Protein AF-A0A8T1U1Y7-F1 (afdb_monomer_lite)

Sequence (79 aa):
MTDKAVHEKDVLRDMLPQARQLLRHGHVIIWLKKQAARYAGAVKKEAKAFVSLLVYAKSAEEYDDAKGALLEKLGGAPL

Radius of gyration: 16.5 Å; chains: 1; bounding box: 26×32×41 Å

Organism: NCBI:txid29920

Structure (mmCIF, N/CA/C/O backbone):
data_AF-A0A8T1U1Y7-F1
#
_entry.id   AF-A0A8T1U1Y7-F1
#
loop_
_atom_site.group_PDB
_atom_site.id
_atom_site.type_symbol
_atom_site.label_atom_id
_atom_site.label_alt_id
_atom_site.label_comp_id
_atom_site.label_asym_id
_atom_site.label_entity_id
_atom_site.label_seq_id
_atom_site.pdbx_PDB_ins_code
_atom_site.Cartn_x
_atom_site.Cartn_y
_atom_site.Cartn_z
_atom_site.occupancy
_atom_site.B_iso_or_equiv
_atom_site.auth_seq_id
_atom_site.auth_comp_id
_atom_site.auth_asym_id
_atom_site.auth_atom_id
_atom_s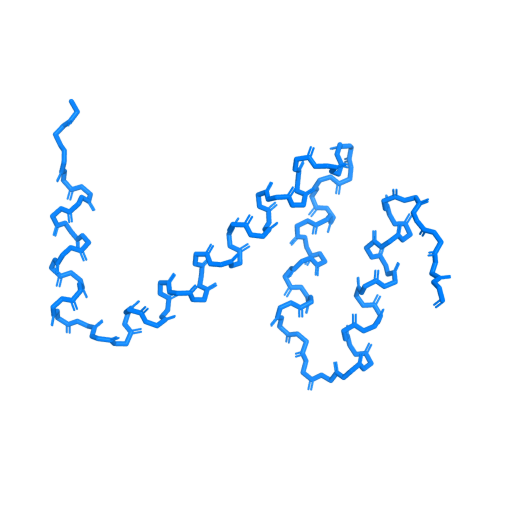ite.pdbx_PDB_model_num
ATOM 1 N N . MET A 1 1 ? -12.187 16.835 -26.626 1.00 43.53 1 MET A N 1
ATOM 2 C CA . MET A 1 1 ? -11.003 16.500 -25.806 1.00 43.53 1 MET A CA 1
ATOM 3 C C . MET A 1 1 ? -9.962 15.916 -26.740 1.00 43.53 1 MET A C 1
ATOM 5 O O . MET A 1 1 ? -10.102 14.773 -27.145 1.00 43.53 1 MET A O 1
ATOM 9 N N . THR A 1 2 ? -8.997 16.725 -27.169 1.00 41.31 2 THR A N 1
ATOM 10 C CA . THR A 1 2 ? -8.008 16.321 -28.176 1.00 41.31 2 THR A CA 1
ATOM 11 C C . THR A 1 2 ? -6.775 15.765 -27.476 1.00 41.31 2 THR A C 1
ATOM 13 O O . THR A 1 2 ? -5.971 16.509 -26.926 1.00 41.31 2 THR A O 1
ATOM 16 N N . ASP A 1 3 ? -6.753 14.441 -27.396 1.00 49.69 3 ASP A N 1
ATOM 17 C CA . ASP A 1 3 ? -5.671 13.459 -27.553 1.00 49.69 3 ASP A CA 1
ATOM 18 C C . ASP A 1 3 ? -4.174 13.854 -27.530 1.00 49.69 3 ASP A C 1
ATOM 20 O O . ASP A 1 3 ? -3.338 13.184 -28.125 1.00 49.69 3 ASP A O 1
ATOM 24 N N . LYS A 1 4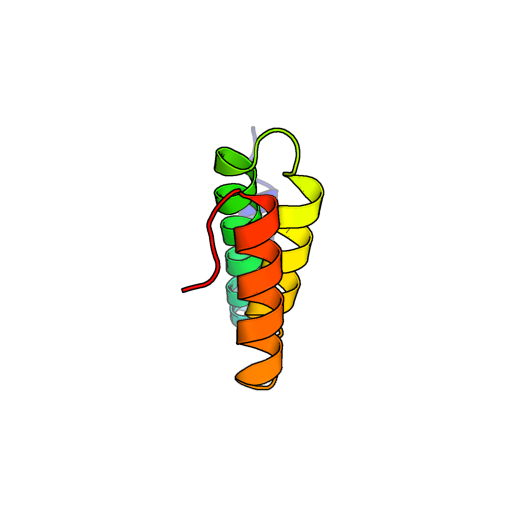 ? -3.767 14.904 -26.814 1.00 42.59 4 LYS A N 1
ATOM 25 C CA . LYS A 1 4 ? -2.338 15.239 -26.663 1.00 42.59 4 LYS A CA 1
ATOM 26 C C . LYS A 1 4 ? -1.595 14.216 -25.788 1.00 42.59 4 LYS A C 1
ATOM 28 O O . LYS A 1 4 ? -0.450 13.873 -26.056 1.00 42.59 4 LYS A O 1
ATOM 33 N N . ALA A 1 5 ? -2.295 13.658 -24.796 1.00 51.34 5 ALA A N 1
ATOM 34 C CA . ALA A 1 5 ? -1.760 12.667 -23.862 1.00 51.34 5 ALA A CA 1
ATOM 35 C C . ALA A 1 5 ? -1.559 11.266 -24.475 1.00 51.34 5 ALA A C 1
ATOM 37 O O . ALA A 1 5 ? -0.780 10.473 -23.944 1.00 51.34 5 ALA A O 1
ATOM 38 N N . VAL A 1 6 ? -2.267 10.933 -25.559 1.00 50.84 6 VAL A N 1
ATOM 39 C CA . VAL A 1 6 ? -2.071 9.658 -26.271 1.00 50.84 6 VAL A CA 1
ATOM 40 C C . VAL A 1 6 ? -0.887 9.769 -27.221 1.00 50.84 6 VAL A C 1
ATOM 42 O O . VAL A 1 6 ? -0.039 8.881 -27.215 1.00 50.84 6 VAL A O 1
ATOM 45 N N . HIS A 1 7 ? -0.737 10.901 -27.913 1.00 52.91 7 HIS A N 1
ATOM 46 C CA . HIS A 1 7 ? 0.423 11.124 -28.772 1.00 52.91 7 HIS A CA 1
ATOM 47 C C . HIS A 1 7 ? 1.741 11.167 -27.977 1.00 52.91 7 HIS A C 1
ATOM 49 O O . HIS A 1 7 ? 2.720 10.531 -28.360 1.00 52.91 7 HIS A O 1
ATOM 55 N N . GLU A 1 8 ? 1.757 11.817 -26.807 1.00 53.34 8 GLU A N 1
ATOM 56 C CA . GLU A 1 8 ? 2.923 11.796 -25.908 1.00 53.34 8 GLU A CA 1
ATOM 57 C C . GLU A 1 8 ? 3.255 10.379 -25.410 1.00 53.34 8 GLU A C 1
ATOM 59 O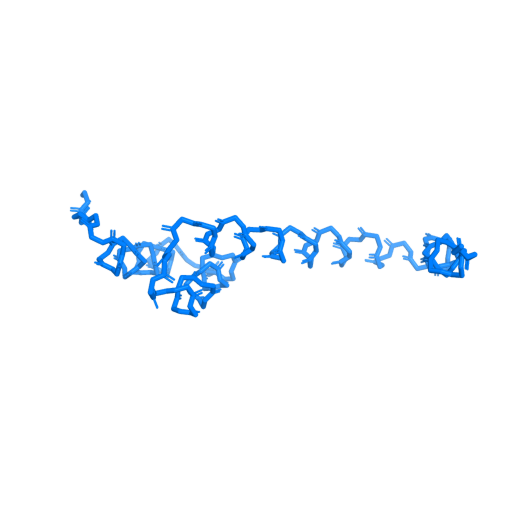 O . GLU A 1 8 ? 4.424 10.019 -25.281 1.00 53.34 8 GLU A O 1
ATOM 64 N N . LYS A 1 9 ? 2.242 9.532 -25.182 1.00 52.06 9 LYS A N 1
ATOM 65 C CA . LYS A 1 9 ? 2.434 8.128 -24.788 1.00 52.06 9 LYS A CA 1
ATOM 66 C C . LYS A 1 9 ? 3.075 7.280 -25.880 1.00 52.06 9 LYS A C 1
ATOM 68 O O . LYS A 1 9 ? 3.842 6.379 -25.545 1.00 52.06 9 LYS A O 1
ATOM 73 N N . ASP A 1 10 ? 2.763 7.540 -27.144 1.00 54.78 10 ASP A N 1
ATOM 74 C CA . ASP A 1 10 ? 3.313 6.786 -28.272 1.00 54.78 10 ASP A CA 1
ATOM 75 C C . ASP A 1 10 ? 4.743 7.231 -28.601 1.00 54.78 10 ASP A C 1
ATOM 77 O O . ASP A 1 10 ? 5.623 6.388 -28.757 1.00 54.78 10 ASP A O 1
ATOM 81 N N . VAL A 1 11 ? 5.034 8.532 -28.519 1.00 57.16 11 VAL A N 1
ATOM 82 C CA . VAL A 1 11 ? 6.411 9.048 -28.635 1.00 57.16 11 VAL A CA 1
ATOM 83 C C . VAL A 1 11 ? 7.311 8.494 -27.519 1.00 57.16 11 VAL A C 1
ATOM 85 O O . VAL A 1 11 ? 8.436 8.060 -27.772 1.00 57.16 11 VAL A O 1
ATOM 88 N N . LEU A 1 12 ? 6.809 8.424 -26.280 1.00 54.81 12 LEU A N 1
ATOM 89 C CA . LEU A 1 12 ? 7.532 7.800 -25.164 1.00 54.81 12 LEU A CA 1
ATOM 90 C C . LEU A 1 12 ? 7.677 6.274 -25.320 1.00 54.81 12 LEU A C 1
ATOM 92 O O . LEU A 1 12 ? 8.640 5.696 -24.811 1.00 54.81 12 LEU A O 1
ATOM 96 N N . ARG A 1 13 ? 6.745 5.609 -26.017 1.00 57.12 13 ARG A N 1
ATOM 97 C CA . ARG A 1 13 ? 6.773 4.160 -26.289 1.00 57.12 13 ARG A CA 1
ATOM 98 C C . ARG A 1 13 ? 7.888 3.782 -27.265 1.00 57.12 13 ARG A C 1
ATOM 100 O O . ARG A 1 13 ? 8.492 2.717 -27.079 1.00 57.12 13 ARG A O 1
ATOM 107 N N . ASP A 1 14 ? 8.148 4.638 -28.248 1.00 57.19 14 ASP A N 1
ATOM 108 C CA . ASP A 1 14 ? 9.127 4.404 -29.313 1.00 57.19 14 ASP A CA 1
ATOM 109 C C . ASP A 1 14 ? 10.5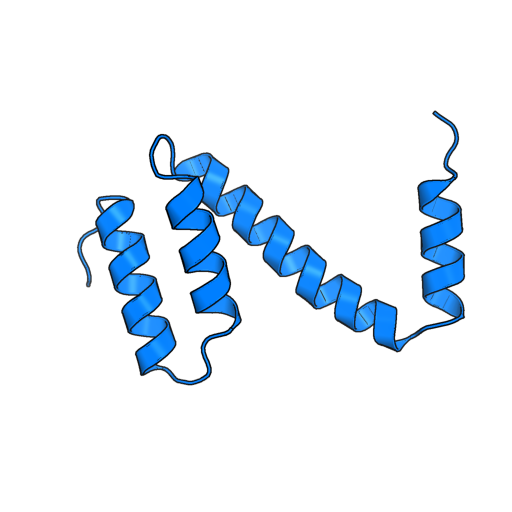44 4.825 -28.910 1.00 57.19 14 ASP A C 1
ATOM 111 O O . ASP A 1 14 ? 11.500 4.110 -29.197 1.00 57.19 14 ASP A O 1
ATOM 115 N N . MET A 1 15 ? 10.687 5.921 -28.158 1.00 53.84 15 MET A N 1
ATOM 116 C CA . MET A 1 15 ? 12.002 6.458 -27.779 1.00 53.84 15 MET A CA 1
ATOM 117 C C . MET A 1 15 ? 12.606 5.808 -26.524 1.00 53.84 15 MET A C 1
ATOM 119 O O . MET A 1 15 ? 13.818 5.866 -26.323 1.00 53.84 15 MET A O 1
ATOM 123 N N . LEU A 1 16 ? 11.785 5.200 -25.656 1.00 55.88 16 LEU A N 1
ATOM 124 C CA . LEU A 1 16 ? 12.220 4.664 -24.360 1.00 55.88 16 LEU A CA 1
ATOM 125 C C . LEU A 1 16 ? 11.566 3.299 -24.072 1.00 55.88 16 LEU A C 1
ATOM 127 O O . LEU A 1 16 ? 10.616 3.199 -23.290 1.00 55.88 16 LEU A O 1
ATOM 131 N N . PRO A 1 17 ? 12.080 2.190 -24.631 1.00 56.94 17 PRO A N 1
ATOM 132 C CA . PRO A 1 17 ? 11.557 0.855 -24.340 1.00 56.94 17 PRO A CA 1
ATOM 133 C C . PRO A 1 17 ? 11.617 0.491 -22.842 1.00 56.94 17 PRO A C 1
ATOM 135 O O . PRO A 1 17 ? 10.766 -0.267 -22.374 1.00 56.94 17 PRO A O 1
ATOM 138 N N . GLN A 1 18 ? 12.525 1.088 -22.053 1.00 53.94 18 GLN A N 1
ATOM 139 C CA . GLN A 1 18 ? 12.534 0.929 -20.588 1.00 53.94 18 GLN A CA 1
ATOM 140 C C . GLN A 1 18 ? 11.369 1.668 -19.903 1.00 53.94 18 GLN A C 1
ATOM 142 O O . GLN A 1 18 ? 10.836 1.190 -18.897 1.00 53.94 18 GLN A O 1
ATOM 147 N N . ALA A 1 19 ? 10.888 2.781 -20.474 1.00 51.16 19 ALA A N 1
ATOM 148 C CA . ALA A 1 19 ? 9.682 3.457 -19.996 1.00 51.16 19 ALA A CA 1
ATOM 149 C C . ALA A 1 19 ? 8.452 2.548 -20.122 1.00 51.16 19 ALA A C 1
ATOM 151 O O . ALA A 1 19 ? 7.563 2.601 -19.281 1.00 51.16 19 ALA A O 1
ATOM 152 N N . ARG A 1 20 ? 8.435 1.612 -21.081 1.00 52.00 20 ARG A N 1
ATOM 153 C CA . ARG A 1 20 ? 7.409 0.560 -21.208 1.00 52.00 20 ARG A CA 1
ATOM 154 C C . ARG A 1 20 ? 7.348 -0.366 -19.981 1.00 52.00 20 ARG A C 1
ATOM 156 O O . ARG A 1 20 ? 6.290 -0.917 -19.675 1.00 52.00 20 ARG A O 1
ATOM 163 N N . GLN A 1 21 ? 8.465 -0.544 -19.278 1.00 53.09 21 GLN A N 1
ATOM 164 C CA . GLN A 1 21 ? 8.574 -1.366 -18.068 1.00 53.09 21 GLN A CA 1
ATOM 165 C C . GLN A 1 21 ? 8.266 -0.550 -16.802 1.00 53.09 21 GLN A C 1
ATOM 167 O O . GLN A 1 21 ? 7.561 -1.041 -15.919 1.00 53.09 21 GLN A O 1
ATOM 172 N N . LEU A 1 22 ? 8.696 0.716 -16.754 1.00 51.28 22 LEU A N 1
ATOM 173 C CA . LEU A 1 22 ? 8.342 1.675 -15.697 1.00 51.28 22 LEU A CA 1
ATOM 174 C C . LEU A 1 22 ? 6.844 2.010 -15.698 1.00 51.28 22 LEU A C 1
ATOM 176 O O . LEU A 1 22 ? 6.209 2.026 -14.645 1.00 51.28 22 LEU A O 1
ATOM 180 N N . LEU A 1 23 ?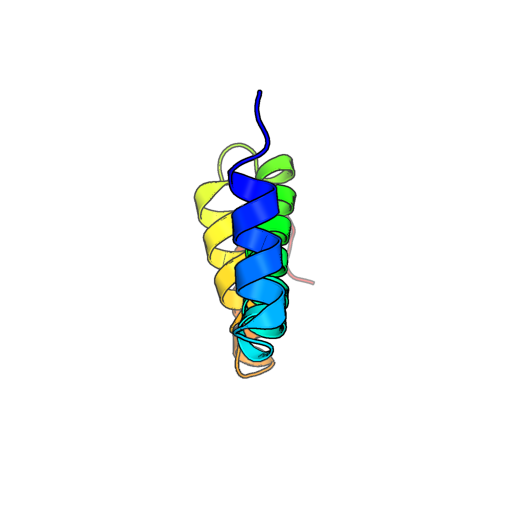 6.251 2.185 -16.883 1.00 54.75 23 LEU A N 1
ATOM 181 C CA . LEU A 1 23 ? 4.808 2.315 -17.063 1.00 54.75 23 LEU A CA 1
ATOM 182 C C . LEU A 1 23 ? 4.085 1.060 -16.580 1.00 54.75 23 LEU A C 1
ATOM 184 O O . LEU A 1 23 ? 3.013 1.200 -16.006 1.00 54.75 23 LEU A O 1
ATOM 188 N N . ARG A 1 24 ? 4.666 -0.136 -16.751 1.00 61.47 24 ARG A N 1
ATOM 189 C CA . ARG A 1 24 ? 4.078 -1.402 -16.289 1.00 61.47 24 ARG A CA 1
ATOM 190 C C . ARG A 1 24 ? 4.013 -1.468 -14.762 1.00 61.47 24 ARG A C 1
ATOM 192 O O . ARG A 1 24 ? 2.938 -1.682 -14.219 1.00 61.47 24 ARG A O 1
ATOM 199 N N . HIS A 1 25 ? 5.120 -1.206 -14.068 1.00 65.75 25 HIS A N 1
ATOM 200 C CA . HIS A 1 25 ? 5.169 -1.289 -12.602 1.00 65.75 25 HIS A CA 1
ATOM 201 C C . HIS A 1 25 ? 4.436 -0.121 -11.929 1.00 65.75 25 HIS A C 1
ATOM 203 O O . HIS A 1 25 ? 3.619 -0.328 -11.033 1.00 65.75 25 HIS A O 1
ATOM 209 N N . GLY A 1 26 ? 4.653 1.107 -12.409 1.00 73.38 26 GLY A N 1
ATOM 210 C CA . GLY A 1 26 ? 3.993 2.299 -11.882 1.00 73.38 26 GLY A CA 1
ATOM 211 C C . GLY A 1 26 ? 2.475 2.273 -12.075 1.00 73.38 26 GLY A C 1
ATOM 212 O O . GLY A 1 26 ? 1.738 2.573 -11.134 1.00 73.38 26 GLY A O 1
ATOM 213 N N . HIS A 1 27 ? 1.979 1.854 -13.251 1.00 79.38 27 HIS A N 1
ATOM 214 C CA . HIS A 1 27 ? 0.530 1.718 -13.456 1.00 79.38 27 HIS A CA 1
ATOM 215 C C . HIS A 1 27 ? -0.073 0.625 -12.585 1.00 79.38 27 HIS A C 1
ATOM 217 O O . HIS A 1 27 ? -1.160 0.841 -12.055 1.00 79.38 27 HIS A O 1
ATOM 223 N N . VAL A 1 28 ? 0.605 -0.514 -12.415 1.00 78.94 28 VAL A N 1
ATOM 224 C CA . VAL A 1 28 ? 0.109 -1.600 -11.559 1.00 78.94 28 VAL A CA 1
ATOM 225 C C . VAL A 1 28 ? -0.003 -1.127 -10.112 1.00 78.94 28 VAL A C 1
ATOM 227 O O . VAL A 1 28 ? -1.058 -1.295 -9.507 1.00 78.94 28 VAL A O 1
ATOM 230 N N . ILE A 1 29 ? 1.003 -0.428 -9.580 1.00 85.56 29 ILE A N 1
ATOM 231 C CA . ILE A 1 29 ? 0.953 0.125 -8.217 1.00 85.56 29 ILE A CA 1
ATOM 232 C C . ILE A 1 29 ? -0.173 1.154 -8.075 1.00 85.56 29 ILE A C 1
ATOM 234 O O . ILE A 1 29 ? -0.934 1.118 -7.108 1.00 85.56 29 ILE A O 1
ATOM 238 N N . ILE A 1 30 ? -0.317 2.072 -9.035 1.00 88.06 30 ILE A N 1
ATOM 239 C CA . ILE A 1 30 ? -1.399 3.069 -9.023 1.00 88.06 30 ILE A CA 1
ATOM 240 C C . ILE A 1 30 ? -2.767 2.385 -9.090 1.00 88.06 30 ILE A C 1
ATOM 242 O O . ILE A 1 30 ? -3.698 2.795 -8.392 1.00 88.06 30 ILE A O 1
ATOM 246 N N . TRP A 1 31 ? -2.904 1.349 -9.915 1.00 86.62 31 TRP A N 1
ATOM 247 C CA . TRP A 1 31 ? -4.137 0.588 -10.049 1.00 86.62 31 TRP A CA 1
ATOM 248 C C . TRP A 1 31 ? -4.469 -0.167 -8.758 1.00 86.62 31 TRP A C 1
ATOM 250 O O . TRP A 1 31 ? -5.579 -0.013 -8.256 1.00 86.62 31 TRP A O 1
ATOM 260 N N . LEU A 1 32 ? -3.507 -0.869 -8.154 1.00 84.69 32 LEU A N 1
ATOM 261 C CA . LEU A 1 32 ? -3.677 -1.560 -6.870 1.00 84.69 32 LEU A CA 1
ATOM 262 C C . LEU A 1 32 ? -4.076 -0.585 -5.756 1.00 84.69 32 LEU A C 1
ATOM 264 O O . LEU A 1 32 ? -5.038 -0.828 -5.030 1.00 84.69 32 LEU A O 1
ATOM 268 N N . LYS A 1 33 ? -3.419 0.580 -5.677 1.00 89.31 33 LYS A N 1
ATOM 269 C CA . LYS A 1 33 ? -3.785 1.659 -4.743 1.00 89.31 33 LYS A CA 1
ATOM 270 C C . LYS A 1 33 ? -5.215 2.147 -4.948 1.00 89.31 33 LYS A C 1
ATOM 272 O O . LYS A 1 33 ? -5.902 2.469 -3.980 1.00 89.31 33 LYS A O 1
ATOM 277 N N . LYS A 1 34 ? -5.666 2.252 -6.201 1.00 89.56 34 LYS A N 1
ATOM 278 C CA . LYS A 1 34 ? -7.050 2.623 -6.519 1.00 89.56 34 LYS A CA 1
ATOM 279 C C . LYS A 1 34 ? -8.026 1.526 -6.104 1.00 89.56 34 LYS A C 1
ATOM 281 O O . LYS A 1 34 ? -9.063 1.873 -5.552 1.00 89.56 34 LYS A O 1
ATOM 286 N N . GLN A 1 35 ? -7.701 0.251 -6.327 1.00 86.19 35 GLN A N 1
ATOM 287 C CA . GLN A 1 35 ? -8.556 -0.859 -5.900 1.00 86.19 35 GLN A CA 1
ATOM 288 C C . GLN A 1 35 ? -8.676 -0.917 -4.379 1.00 86.19 35 GLN A C 1
ATOM 290 O O . GLN A 1 35 ? -9.786 -0.826 -3.872 1.00 86.19 35 GLN A O 1
ATOM 295 N N . ALA A 1 36 ? -7.566 -0.942 -3.639 1.00 84.94 36 ALA A N 1
ATOM 296 C CA . ALA A 1 36 ? -7.601 -0.981 -2.175 1.00 84.94 36 ALA A CA 1
ATOM 297 C C . ALA A 1 36 ? -8.394 0.196 -1.583 1.00 84.94 36 ALA A C 1
ATOM 299 O O . ALA A 1 36 ? -9.229 0.020 -0.702 1.00 84.94 36 ALA A O 1
ATOM 300 N N . ALA A 1 37 ? -8.220 1.400 -2.133 1.00 88.56 37 ALA A N 1
ATOM 301 C CA . ALA A 1 37 ? -8.944 2.580 -1.672 1.00 88.56 37 ALA A CA 1
ATOM 302 C C . ALA A 1 37 ? -10.462 2.536 -1.906 1.00 88.56 37 ALA A C 1
ATOM 304 O O . ALA A 1 37 ? -11.181 3.231 -1.193 1.00 88.56 37 ALA A O 1
ATOM 305 N N . ARG A 1 38 ? -10.952 1.757 -2.883 1.00 88.69 38 ARG A N 1
ATOM 306 C CA . ARG A 1 38 ? -12.397 1.572 -3.110 1.00 88.69 38 ARG A CA 1
ATOM 307 C C . ARG A 1 38 ? -13.059 0.799 -1.974 1.00 88.69 38 ARG A C 1
ATOM 309 O O . ARG A 1 38 ? -14.215 1.066 -1.677 1.00 88.69 38 ARG A O 1
ATOM 316 N N . TYR A 1 39 ? -12.320 -0.110 -1.343 1.00 82.25 39 TYR A N 1
ATOM 317 C CA . TYR A 1 39 ? -12.835 -0.995 -0.296 1.00 82.25 39 TYR A CA 1
ATOM 318 C C . TYR A 1 39 ? -12.443 -0.551 1.122 1.00 82.25 39 TYR A C 1
ATOM 320 O O . TYR A 1 39 ? -13.057 -0.981 2.088 1.00 82.25 39 TYR A O 1
ATOM 328 N N . ALA A 1 40 ? -11.462 0.345 1.259 1.00 86.75 40 ALA A N 1
ATOM 329 C CA . ALA A 1 40 ? -10.895 0.749 2.548 1.00 86.75 40 ALA A CA 1
ATOM 330 C C . ALA A 1 40 ? -11.648 1.873 3.291 1.00 86.75 40 ALA A C 1
ATOM 332 O O . ALA A 1 40 ? -11.270 2.216 4.407 1.00 86.75 40 ALA A O 1
ATOM 333 N N . GLY A 1 41 ? -12.678 2.492 2.699 1.00 87.44 41 GLY A N 1
ATOM 334 C CA . GLY A 1 41 ? -13.513 3.499 3.373 1.00 87.44 41 GLY A CA 1
ATOM 335 C C . GLY A 1 41 ? -12.716 4.600 4.097 1.00 87.44 41 GLY A C 1
ATOM 336 O O . GLY A 1 41 ? -12.024 5.404 3.462 1.00 87.44 41 GLY A O 1
ATOM 337 N N . ALA A 1 42 ? -12.823 4.633 5.432 1.00 89.06 42 ALA A N 1
ATOM 338 C CA . ALA A 1 42 ? -12.148 5.601 6.300 1.00 89.06 42 ALA A CA 1
ATOM 339 C C . ALA A 1 42 ? -10.613 5.446 6.324 1.00 89.06 42 ALA A C 1
ATOM 341 O O . ALA A 1 42 ? -9.914 6.452 6.410 1.00 89.06 42 ALA A O 1
ATOM 342 N N . VAL A 1 43 ? -10.087 4.227 6.151 1.00 90.69 43 VAL A N 1
ATOM 343 C CA . VAL A 1 43 ? -8.643 3.907 6.211 1.00 90.69 43 VAL A CA 1
ATOM 344 C C . VAL A 1 43 ? -7.972 3.884 4.828 1.00 90.69 43 VAL A C 1
ATOM 346 O O . VAL A 1 43 ? -6.960 3.227 4.582 1.00 90.69 43 VAL A O 1
ATOM 349 N N . LYS A 1 44 ? -8.551 4.595 3.852 1.00 92.19 44 LYS A N 1
ATOM 350 C CA . LYS A 1 44 ? -8.081 4.593 2.455 1.00 92.19 44 LYS A CA 1
ATOM 351 C C . LYS A 1 44 ? -6.653 5.107 2.262 1.00 92.19 44 LYS A C 1
ATOM 353 O O . LYS A 1 44 ? -6.041 4.787 1.242 1.00 92.19 44 L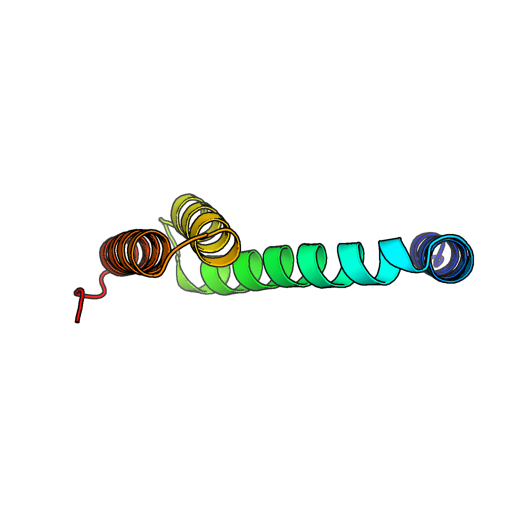YS A O 1
ATOM 358 N N . LYS A 1 45 ? -6.142 5.973 3.146 1.00 92.75 45 LYS A N 1
ATOM 359 C CA . LYS A 1 45 ? -4.783 6.529 3.014 1.00 92.75 45 LYS A CA 1
ATOM 360 C C . LYS A 1 45 ? -3.758 5.480 3.436 1.00 92.75 45 LYS A C 1
ATOM 362 O O . LYS A 1 45 ? -2.811 5.218 2.700 1.00 92.75 45 LYS A O 1
ATOM 367 N N . GLU A 1 46 ? -4.031 4.838 4.558 1.00 91.38 46 GLU A N 1
ATOM 368 C CA . GLU A 1 46 ? -3.283 3.755 5.176 1.00 91.38 46 GLU A CA 1
ATOM 369 C C . GLU A 1 46 ? -3.251 2.546 4.238 1.00 91.38 46 GLU A C 1
ATOM 371 O O . GLU A 1 46 ? -2.179 2.053 3.900 1.00 91.38 46 GLU A O 1
ATOM 376 N N . ALA A 1 47 ? -4.401 2.155 3.679 1.00 90.06 47 ALA A N 1
ATOM 377 C CA . ALA A 1 47 ? -4.480 1.052 2.724 1.00 90.06 47 ALA A CA 1
ATOM 378 C C . ALA A 1 47 ? -3.592 1.268 1.483 1.00 90.06 47 ALA A C 1
ATOM 380 O O . ALA A 1 47 ? -2.919 0.349 1.018 1.00 90.06 47 ALA A O 1
ATOM 381 N N . LYS A 1 48 ? -3.520 2.498 0.952 1.00 91.88 48 LYS A N 1
ATOM 382 C CA . LYS A 1 48 ? -2.611 2.823 -0.165 1.00 91.88 48 LYS A CA 1
ATOM 383 C C . LYS A 1 48 ? -1.136 2.768 0.236 1.00 91.88 48 LYS A C 1
ATOM 385 O O . LYS A 1 48 ? -0.295 2.454 -0.613 1.00 91.88 48 LYS A O 1
ATOM 390 N N . ALA A 1 49 ? -0.819 3.122 1.479 1.00 93.12 49 ALA A N 1
ATOM 391 C CA . ALA A 1 49 ? 0.537 3.044 2.005 1.00 93.12 49 ALA A CA 1
ATOM 392 C C . ALA A 1 49 ? 0.976 1.578 2.115 1.00 93.12 49 ALA A C 1
ATOM 394 O O . ALA A 1 49 ? 1.984 1.216 1.510 1.00 93.12 49 ALA A O 1
ATOM 395 N N . PHE A 1 50 ? 0.162 0.716 2.731 1.00 89.81 50 PHE A N 1
ATOM 396 C CA . PHE A 1 50 ? 0.461 -0.715 2.845 1.00 89.81 50 PHE A CA 1
ATOM 397 C C . PHE A 1 50 ? 0.550 -1.423 1.493 1.00 89.81 50 PHE A C 1
ATOM 399 O O . PHE A 1 50 ? 1.469 -2.199 1.280 1.00 89.81 50 PHE A O 1
ATOM 406 N N . VAL A 1 51 ? -0.306 -1.088 0.521 1.00 89.00 51 VAL A N 1
ATOM 407 C CA . VAL A 1 51 ? -0.158 -1.602 -0.856 1.00 89.00 51 VAL A CA 1
ATOM 408 C C . VAL A 1 51 ? 1.191 -1.221 -1.476 1.00 89.00 51 VAL A C 1
ATOM 410 O O . VAL A 1 51 ? 1.733 -1.984 -2.267 1.00 89.00 51 VAL A O 1
ATOM 413 N N . SER A 1 52 ? 1.754 -0.057 -1.133 1.00 90.12 52 SER A N 1
ATOM 414 C CA . SER A 1 52 ? 3.108 0.291 -1.592 1.00 90.12 52 SER A CA 1
ATOM 415 C C . SER A 1 52 ? 4.146 -0.615 -0.945 1.00 90.12 52 SER A C 1
ATOM 417 O O . SER A 1 52 ? 5.000 -1.135 -1.651 1.00 90.12 52 SER A O 1
ATOM 419 N N . LEU A 1 53 ? 4.051 -0.810 0.373 1.00 89.81 53 LEU A N 1
ATOM 420 C CA . LEU A 1 53 ? 4.963 -1.667 1.129 1.00 89.81 53 LEU A CA 1
ATOM 421 C C . LEU A 1 53 ? 4.932 -3.106 0.604 1.00 89.81 53 LEU A C 1
ATOM 423 O O . LEU A 1 53 ? 5.983 -3.649 0.304 1.00 89.81 53 LEU A O 1
ATOM 427 N N . LEU A 1 54 ? 3.744 -3.662 0.352 1.00 86.94 54 LEU A N 1
ATOM 428 C CA . LEU A 1 54 ? 3.576 -5.001 -0.223 1.00 86.94 54 LEU A CA 1
ATOM 429 C C . LEU A 1 54 ? 4.253 -5.162 -1.588 1.00 86.94 54 LEU A C 1
ATOM 431 O O . LEU A 1 54 ? 4.858 -6.192 -1.858 1.00 86.94 54 LEU A O 1
ATOM 435 N N . VAL A 1 55 ? 4.146 -4.160 -2.466 1.00 85.06 55 VAL A N 1
ATOM 436 C CA . VAL A 1 55 ? 4.752 -4.236 -3.807 1.00 85.06 55 VAL A CA 1
ATOM 437 C C . VAL A 1 55 ? 6.273 -4.064 -3.759 1.00 85.06 55 VAL A C 1
ATOM 439 O O . VAL A 1 55 ? 6.969 -4.576 -4.633 1.00 85.06 55 VAL A O 1
ATOM 442 N N . TYR A 1 56 ? 6.790 -3.343 -2.764 1.00 86.88 56 TYR A N 1
ATOM 443 C CA . TYR A 1 56 ? 8.223 -3.080 -2.612 1.00 86.88 56 TYR A CA 1
ATOM 444 C C . TYR A 1 56 ? 8.920 -3.971 -1.579 1.00 86.88 56 TYR A C 1
ATOM 446 O O . TYR A 1 56 ? 10.119 -3.784 -1.364 1.00 86.88 56 TYR A O 1
ATOM 454 N N . ALA A 1 57 ? 8.205 -4.918 -0.970 1.00 89.19 57 ALA A N 1
ATOM 455 C CA . ALA A 1 57 ? 8.757 -5.862 -0.011 1.00 89.19 57 ALA A CA 1
ATOM 456 C C . ALA A 1 57 ? 9.905 -6.659 -0.644 1.00 89.19 57 ALA A C 1
ATOM 458 O O . ALA A 1 57 ? 9.798 -7.161 -1.767 1.00 89.19 57 ALA A O 1
ATOM 459 N N . LYS A 1 58 ? 11.019 -6.753 0.080 1.00 90.50 58 LYS A N 1
ATOM 460 C CA . LYS A 1 58 ? 12.238 -7.449 -0.358 1.00 90.50 58 LYS A CA 1
ATOM 461 C C . LYS A 1 58 ? 12.390 -8.828 0.275 1.00 90.50 58 LYS A C 1
ATOM 463 O O . LYS A 1 58 ? 13.279 -9.578 -0.124 1.00 90.50 58 LYS A O 1
ATOM 468 N N . SER A 1 59 ? 11.534 -9.163 1.236 1.00 89.25 59 SER A N 1
ATOM 469 C CA . SER A 1 59 ? 11.501 -10.452 1.921 1.00 89.25 59 SER A CA 1
ATOM 470 C C . SER A 1 59 ? 10.061 -10.909 2.163 1.00 89.25 59 SER A C 1
ATOM 472 O O . SER A 1 59 ? 9.117 -10.120 2.081 1.00 89.25 59 SER A O 1
ATOM 474 N N . ALA A 1 60 ? 9.899 -12.202 2.453 1.00 88.75 60 ALA A N 1
ATOM 475 C CA . ALA A 1 60 ? 8.610 -12.756 2.862 1.00 88.75 60 ALA A CA 1
ATOM 476 C C . ALA A 1 60 ? 8.118 -12.123 4.175 1.00 88.75 60 ALA A C 1
ATOM 478 O O . ALA A 1 60 ? 6.950 -11.781 4.280 1.00 88.75 60 ALA A O 1
ATOM 479 N N . GLU A 1 61 ? 9.028 -11.876 5.118 1.00 94.12 61 GLU A N 1
ATOM 480 C CA . GLU A 1 61 ? 8.735 -11.219 6.397 1.00 94.12 61 GLU A CA 1
ATOM 481 C C . GLU A 1 61 ? 8.198 -9.791 6.203 1.00 94.12 61 GLU A C 1
ATOM 483 O O . GLU A 1 61 ? 7.118 -9.474 6.688 1.00 94.12 61 GLU A O 1
ATOM 488 N N . GLU A 1 62 ? 8.867 -8.955 5.393 1.00 87.69 62 GLU A N 1
ATOM 489 C CA . GLU A 1 62 ? 8.388 -7.595 5.083 1.00 87.69 62 GLU A CA 1
ATOM 490 C C . GLU A 1 62 ? 7.004 -7.607 4.414 1.00 87.69 62 GLU A C 1
ATOM 492 O O . GLU A 1 62 ? 6.181 -6.712 4.631 1.00 87.69 62 GLU A O 1
ATOM 497 N N . TYR A 1 63 ? 6.751 -8.612 3.572 1.00 89.50 63 TYR A N 1
ATOM 498 C CA . TYR A 1 63 ? 5.460 -8.790 2.923 1.00 89.50 63 TYR A CA 1
ATOM 499 C C . TYR A 1 63 ? 4.376 -9.182 3.933 1.00 89.50 63 TYR A C 1
ATOM 501 O O . TYR A 1 63 ? 3.299 -8.579 3.933 1.00 89.50 63 TYR A O 1
ATOM 509 N N . ASP A 1 64 ? 4.651 -10.163 4.791 1.00 89.50 64 ASP A N 1
ATOM 510 C CA . ASP A 1 64 ? 3.697 -10.680 5.770 1.00 89.50 64 ASP A CA 1
ATOM 511 C C . ASP A 1 64 ? 3.369 -9.638 6.849 1.00 89.50 64 ASP A C 1
ATOM 513 O O . ASP A 1 64 ? 2.191 -9.452 7.164 1.00 89.50 64 ASP A O 1
ATOM 517 N N . ASP A 1 65 ? 4.350 -8.857 7.304 1.00 92.12 65 ASP A N 1
ATOM 518 C CA . ASP A 1 65 ? 4.140 -7.729 8.219 1.00 92.12 65 ASP A CA 1
ATOM 519 C C . ASP A 1 65 ? 3.227 -6.662 7.603 1.00 92.12 65 ASP A C 1
ATOM 521 O O . ASP A 1 65 ? 2.227 -6.237 8.196 1.00 92.12 65 ASP A O 1
ATOM 525 N N . ALA A 1 66 ? 3.529 -6.236 6.370 1.00 89.75 66 ALA A N 1
ATOM 526 C CA . ALA A 1 66 ? 2.722 -5.244 5.665 1.00 89.75 66 ALA A CA 1
ATOM 527 C C . ALA A 1 66 ? 1.302 -5.759 5.374 1.00 89.75 66 ALA A C 1
ATOM 529 O O . ALA A 1 66 ? 0.339 -4.984 5.400 1.00 89.75 66 ALA A O 1
ATOM 530 N N . LYS A 1 67 ? 1.157 -7.061 5.107 1.00 88.62 67 LYS A N 1
ATOM 531 C CA . LYS A 1 67 ? -0.130 -7.724 4.878 1.00 88.62 67 LYS A CA 1
ATOM 532 C C . LYS A 1 67 ? -0.940 -7.790 6.167 1.00 88.62 67 LYS A C 1
ATOM 534 O O . LYS A 1 67 ? -2.116 -7.430 6.141 1.00 88.62 67 LYS A O 1
ATOM 539 N N . GLY A 1 68 ? -0.327 -8.197 7.276 1.00 89.12 68 GLY A N 1
ATOM 540 C CA . GLY A 1 68 ? -0.958 -8.240 8.593 1.00 89.12 68 GLY A CA 1
ATOM 541 C C . GLY A 1 68 ? -1.463 -6.865 9.020 1.00 89.12 68 GLY A C 1
ATOM 542 O O . GLY A 1 68 ? -2.639 -6.714 9.352 1.00 89.12 68 GLY A O 1
ATOM 543 N N . ALA A 1 69 ? -0.624 -5.834 8.890 1.00 91.12 69 ALA A N 1
ATOM 544 C CA . ALA A 1 69 ? -1.002 -4.460 9.207 1.00 91.12 69 ALA A CA 1
ATOM 545 C C . ALA A 1 69 ? -2.147 -3.936 8.318 1.00 91.12 69 ALA A C 1
ATOM 547 O O . ALA A 1 69 ? -3.056 -3.259 8.803 1.00 91.12 69 ALA A O 1
ATOM 548 N N . LEU A 1 70 ? -2.147 -4.267 7.020 1.00 89.38 70 LEU A N 1
ATOM 549 C CA . LEU A 1 70 ? -3.255 -3.926 6.126 1.00 89.38 70 LEU A CA 1
ATOM 550 C C . LEU A 1 70 ? -4.559 -4.612 6.551 1.00 89.38 70 LEU A C 1
ATOM 552 O O . LEU A 1 70 ? -5.600 -3.957 6.585 1.00 89.38 70 LEU A O 1
ATOM 556 N N . LEU A 1 71 ? -4.509 -5.909 6.862 1.00 87.56 71 LEU A N 1
ATOM 557 C CA . LEU A 1 71 ? -5.680 -6.678 7.281 1.00 87.56 71 LEU A CA 1
ATOM 558 C C . LEU A 1 71 ? -6.258 -6.135 8.588 1.00 87.56 71 LEU A C 1
ATOM 560 O O . LEU A 1 71 ? -7.453 -5.850 8.624 1.00 87.56 71 LEU A O 1
ATOM 564 N N . GLU A 1 72 ? -5.418 -5.864 9.590 1.00 88.44 72 GLU A N 1
ATOM 565 C CA . GLU A 1 72 ? -5.842 -5.262 10.858 1.00 88.44 72 GLU A CA 1
ATOM 566 C C . GLU A 1 72 ? -6.606 -3.950 10.624 1.00 88.44 72 GLU A C 1
ATOM 568 O O . GLU A 1 72 ? -7.701 -3.753 11.155 1.00 88.44 72 GLU A O 1
ATOM 573 N N . LYS A 1 73 ? -6.079 -3.057 9.771 1.00 85.44 73 LYS A N 1
ATOM 574 C CA . LYS A 1 73 ? -6.749 -1.781 9.461 1.00 85.44 73 LYS A CA 1
ATOM 575 C C . LYS A 1 73 ? -8.048 -1.947 8.685 1.00 85.44 73 LYS A C 1
ATOM 577 O O . LYS A 1 73 ? -8.933 -1.106 8.822 1.00 85.44 73 LYS A O 1
ATOM 582 N N . LEU A 1 74 ? -8.175 -3.002 7.887 1.00 84.12 74 LEU A N 1
ATOM 583 C CA . LEU A 1 74 ? -9.408 -3.334 7.175 1.00 84.12 74 LEU A CA 1
ATOM 584 C C . LEU A 1 74 ? -10.408 -4.123 8.038 1.00 84.12 74 LEU A C 1
ATOM 586 O O . LEU A 1 74 ? -11.499 -4.424 7.559 1.00 84.12 74 LEU A O 1
ATOM 590 N N . GLY A 1 75 ? -10.068 -4.438 9.293 1.00 80.25 75 GLY A N 1
ATOM 591 C CA . GLY A 1 75 ? -10.900 -5.245 10.190 1.00 80.25 75 GLY A CA 1
ATOM 592 C C . GLY A 1 75 ? -10.849 -6.750 9.902 1.00 80.25 75 GLY A C 1
ATOM 593 O O . GLY A 1 75 ? -11.687 -7.493 10.407 1.00 80.25 75 GLY A O 1
ATOM 594 N N . GLY A 1 76 ? -9.893 -7.207 9.088 1.00 66.06 76 GLY A N 1
ATOM 595 C CA . GLY A 1 76 ? -9.587 -8.623 8.898 1.00 66.06 76 GLY A CA 1
ATOM 596 C C . GLY A 1 76 ? -8.605 -9.108 9.964 1.00 66.06 76 GLY A C 1
ATOM 597 O O . GLY A 1 76 ? -7.582 -8.469 10.199 1.00 66.06 76 GLY A O 1
ATOM 598 N N . ALA A 1 77 ? -8.895 -10.236 10.611 1.00 42.75 77 ALA A N 1
ATOM 599 C CA . ALA A 1 77 ? -7.932 -10.873 11.505 1.00 42.75 77 ALA A CA 1
ATOM 600 C C . ALA A 1 77 ? -6.730 -11.418 10.698 1.00 42.75 77 ALA A C 1
ATOM 602 O O . ALA A 1 77 ? -6.940 -11.911 9.582 1.00 42.75 77 ALA A O 1
ATOM 603 N N . PRO A 1 78 ? -5.489 -11.352 11.221 1.00 50.41 78 PRO A N 1
ATOM 604 C CA . PRO A 1 78 ? -4.378 -12.095 10.639 1.00 50.41 78 PRO A CA 1
ATOM 605 C C . PRO A 1 78 ? -4.672 -13.602 10.751 1.00 50.41 78 PRO A C 1
ATOM 607 O O . PRO A 1 78 ? -5.091 -14.069 11.811 1.00 50.41 78 PRO A O 1
ATOM 610 N N . LEU A 1 79 ? -4.531 -14.319 9.629 1.00 49.47 79 LEU A N 1
ATOM 611 C CA . LEU A 1 79 ? -4.643 -15.782 9.533 1.00 49.47 79 LEU A CA 1
ATOM 612 C C . LEU A 1 79 ? -3.353 -16.454 9.997 1.00 49.47 79 LEU A C 1
ATOM 614 O O . LEU A 1 79 ? -2.282 -15.935 9.606 1.00 49.47 79 LEU A O 1
#

pLDDT: mean 75.08, std 17.43, range [41.31, 94.12]

Secondary structure (DSSP, 8-state):
---HHHHHHHHHHHH-TTHHHHHHHHHHHHHHHHHHHHH-GGGHHHHHHHHHHHHH--SHHHHHHHHHHHHHHHTPPP-

Foldseek 3Di:
DDDPVVVVVVVCVVPPVVVVVVCVLVVVLVVQLVVQLVLLVPCSVVSSVLSVQCSPPPDPVSNLVSVCSNCVSSVHHRD